Protein AF-A0A7S0SU47-F1 (afdb_monomer_lite)

Structure (mmCIF, N/CA/C/O backbone):
data_AF-A0A7S0SU47-F1
#
_entry.id   AF-A0A7S0SU47-F1
#
loop_
_atom_site.group_PD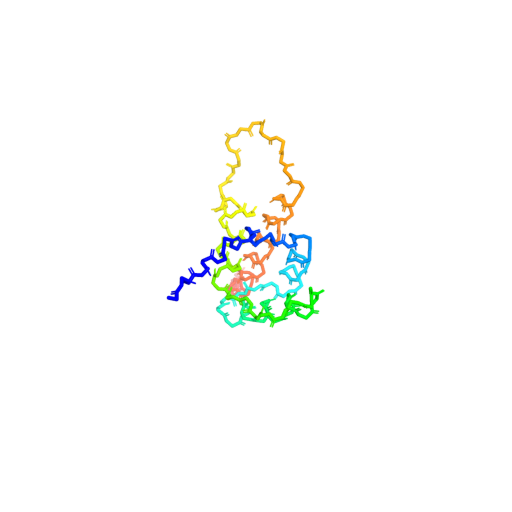B
_atom_site.id
_atom_site.type_symbol
_atom_site.label_atom_id
_atom_site.label_alt_id
_atom_site.label_comp_id
_atom_site.label_asym_id
_atom_site.label_entity_id
_atom_site.label_seq_id
_atom_site.pdbx_PDB_ins_code
_atom_site.Cartn_x
_atom_site.Cartn_y
_atom_site.Cartn_z
_atom_site.occupancy
_atom_site.B_iso_or_equiv
_atom_site.auth_seq_id
_atom_site.auth_comp_id
_atom_site.auth_asym_id
_atom_site.auth_atom_id
_atom_site.pdbx_PDB_model_num
ATOM 1 N N . LYS A 1 1 ? -38.907 -12.616 -1.134 1.00 49.19 1 LYS A N 1
ATOM 2 C CA . LYS A 1 1 ? -37.744 -12.393 -0.238 1.00 49.19 1 LYS A CA 1
ATOM 3 C C . LYS A 1 1 ? -36.784 -11.456 -0.962 1.00 49.19 1 LYS A C 1
ATOM 5 O O . LYS A 1 1 ? -36.087 -11.910 -1.857 1.00 49.19 1 LYS A O 1
ATOM 10 N N . TYR A 1 2 ? -36.834 -10.157 -0.678 1.00 34.78 2 TYR A N 1
ATOM 11 C CA . TYR A 1 2 ? -35.967 -9.182 -1.342 1.00 34.78 2 TYR A CA 1
ATOM 12 C C . TYR A 1 2 ? -34.576 -9.248 -0.710 1.00 34.78 2 TYR A C 1
ATOM 14 O O . TYR A 1 2 ? -34.437 -9.123 0.505 1.00 34.78 2 TYR A O 1
ATOM 22 N N . LYS A 1 3 ? -33.564 -9.534 -1.532 1.00 39.75 3 LYS A N 1
ATOM 23 C CA . LYS A 1 3 ? -32.157 -9.557 -1.137 1.00 39.75 3 LYS A CA 1
ATOM 24 C C . LYS A 1 3 ? -31.718 -8.102 -1.020 1.00 39.75 3 LYS A C 1
ATOM 26 O O . LYS A 1 3 ? -31.592 -7.422 -2.034 1.00 39.75 3 LYS A O 1
ATOM 31 N N . ILE A 1 4 ? -31.564 -7.620 0.209 1.00 43.53 4 ILE A N 1
ATOM 32 C CA . ILE A 1 4 ? -30.944 -6.325 0.482 1.00 43.53 4 ILE A CA 1
ATOM 33 C C . ILE A 1 4 ? -29.506 -6.452 -0.021 1.00 43.53 4 ILE A C 1
ATOM 35 O O . ILE A 1 4 ? -28.679 -7.131 0.580 1.00 43.53 4 ILE A O 1
ATOM 39 N N . ILE A 1 5 ? -29.240 -5.888 -1.193 1.00 46.03 5 ILE A N 1
ATOM 40 C CA . ILE A 1 5 ? -27.885 -5.588 -1.638 1.00 46.03 5 ILE A CA 1
ATOM 41 C C . ILE A 1 5 ? -27.418 -4.479 -0.706 1.00 46.03 5 ILE A C 1
ATOM 43 O O . ILE A 1 5 ? -27.780 -3.319 -0.889 1.00 46.03 5 ILE A O 1
ATOM 47 N N . GLU A 1 6 ? -26.695 -4.857 0.350 1.00 43.69 6 GLU A N 1
ATOM 48 C CA . GLU A 1 6 ? -25.894 -3.916 1.119 1.00 43.69 6 GLU A CA 1
ATOM 49 C C . GLU A 1 6 ? -25.044 -3.147 0.110 1.00 43.69 6 GLU A C 1
ATOM 51 O O . GLU A 1 6 ? -24.107 -3.682 -0.485 1.00 43.69 6 GLU A O 1
ATOM 56 N N . MET A 1 7 ? -25.417 -1.890 -0.124 1.00 41.75 7 MET A N 1
ATOM 57 C CA . MET A 1 7 ? -24.546 -0.894 -0.723 1.00 41.75 7 MET A CA 1
ATOM 58 C C . MET A 1 7 ? -23.403 -0.719 0.270 1.00 41.75 7 MET A C 1
ATOM 60 O O . MET A 1 7 ? -23.456 0.126 1.164 1.00 41.75 7 MET A O 1
ATOM 64 N N . GLY A 1 8 ? -22.429 -1.627 0.184 1.00 39.91 8 GLY A N 1
ATOM 65 C CA . GLY A 1 8 ? -21.270 -1.653 1.047 1.00 39.91 8 GLY A CA 1
ATOM 66 C C . GLY A 1 8 ? -20.645 -0.276 0.989 1.00 39.91 8 GLY A C 1
ATOM 67 O O . GLY A 1 8 ? -20.215 0.158 -0.081 1.00 39.91 8 GLY A O 1
ATOM 68 N N . LYS A 1 9 ? -20.645 0.412 2.138 1.00 44.69 9 LYS A N 1
ATOM 69 C CA . LYS A 1 9 ? -19.785 1.564 2.414 1.00 44.69 9 LYS A CA 1
ATOM 70 C C . LYS A 1 9 ? -18.492 1.340 1.649 1.00 44.69 9 LYS A C 1
ATOM 72 O O . LYS A 1 9 ? -17.843 0.319 1.888 1.00 44.69 9 LYS A O 1
ATOM 77 N N . GLY A 1 10 ? -18.185 2.221 0.691 1.00 44.75 10 GLY A N 1
ATOM 78 C CA . GLY A 1 10 ? -16.954 2.131 -0.086 1.00 44.75 10 GLY A CA 1
ATOM 79 C C . GLY A 1 10 ? -15.832 1.852 0.898 1.00 44.75 10 GLY A C 1
ATOM 80 O O . GLY A 1 10 ? -15.638 2.637 1.822 1.00 44.75 10 GLY A O 1
ATOM 81 N N . ARG A 1 11 ? -15.239 0.658 0.814 1.00 55.78 11 ARG A N 1
ATOM 82 C CA . ARG A 1 11 ? -14.362 0.149 1.866 1.00 55.78 11 ARG A CA 1
ATOM 83 C C . ARG A 1 11 ? -13.114 1.017 1.876 1.00 55.78 11 ARG A C 1
ATOM 85 O O . ARG A 1 11 ? -12.192 0.786 1.099 1.00 55.78 11 ARG A O 1
ATOM 92 N N . THR A 1 12 ? -13.108 2.046 2.712 1.00 67.94 12 THR A N 1
ATOM 93 C CA . THR A 1 12 ? -11.982 2.955 2.854 1.00 67.94 12 THR A CA 1
ATOM 94 C C . THR A 1 12 ? -10.851 2.190 3.524 1.00 67.94 12 THR A C 1
ATOM 96 O O . THR A 1 12 ? -11.022 1.570 4.573 1.00 67.94 12 THR A O 1
ATOM 99 N N . TYR A 1 13 ? -9.700 2.151 2.861 1.00 71.81 13 TYR A N 1
ATOM 100 C CA . TYR A 1 13 ? -8.483 1.630 3.461 1.00 71.81 13 TYR A CA 1
ATOM 101 C C . TYR A 1 13 ? -7.945 2.672 4.434 1.00 71.81 13 TYR A C 1
ATOM 103 O O . TYR A 1 13 ? -7.958 3.867 4.140 1.00 71.81 13 TYR A O 1
ATOM 111 N N . ASN A 1 14 ? -7.464 2.224 5.590 1.00 83.38 14 ASN A N 1
ATOM 112 C CA . ASN A 1 14 ? -6.728 3.089 6.489 1.00 83.38 14 ASN A CA 1
ATOM 113 C C . ASN A 1 14 ? -5.304 3.219 5.938 1.00 83.38 14 ASN A C 1
ATOM 115 O O . ASN A 1 14 ? -4.427 2.406 6.240 1.00 83.38 14 ASN A O 1
ATOM 119 N N . THR A 1 15 ? -5.121 4.198 5.049 1.00 82.38 15 THR A N 1
ATOM 120 C CA . THR A 1 15 ? -3.905 4.389 4.249 1.00 82.38 15 THR A CA 1
ATOM 121 C C . THR A 1 15 ? -2.653 4.421 5.115 1.00 82.38 15 THR A C 1
ATOM 123 O O . THR A 1 15 ? -1.685 3.741 4.801 1.00 82.38 15 THR A O 1
ATOM 126 N N . ASN A 1 16 ? -2.698 5.105 6.259 1.00 85.44 16 ASN A N 1
ATOM 127 C CA . ASN A 1 16 ? -1.575 5.189 7.192 1.00 85.44 16 ASN A CA 1
ATOM 128 C C . ASN A 1 16 ? -1.138 3.818 7.728 1.00 85.44 16 ASN A C 1
ATOM 130 O O . ASN A 1 16 ? 0.046 3.482 7.689 1.00 85.44 16 ASN A O 1
ATOM 134 N N . VAL A 1 17 ? -2.094 3.002 8.183 1.00 87.75 17 VAL A N 1
ATOM 135 C CA . VAL A 1 17 ? -1.820 1.647 8.692 1.00 87.75 17 VAL A CA 1
ATOM 136 C C . VAL A 1 17 ? -1.302 0.753 7.569 1.00 87.75 17 VAL A C 1
ATOM 138 O O . VAL A 1 17 ? -0.317 0.038 7.748 1.00 87.75 17 VAL A O 1
ATOM 141 N N . LEU A 1 18 ? -1.927 0.829 6.391 1.00 86.69 18 LEU A N 1
ATOM 142 C CA . LEU A 1 18 ? -1.530 0.039 5.232 1.00 86.69 18 LEU A CA 1
ATOM 143 C C . LEU A 1 18 ? -0.100 0.370 4.784 1.00 86.69 18 LEU A C 1
ATOM 145 O O . LEU A 1 18 ? 0.702 -0.542 4.595 1.00 86.69 18 LEU A O 1
ATOM 149 N N . LEU A 1 19 ? 0.237 1.657 4.662 1.00 88.75 19 LEU A N 1
ATOM 150 C CA . LEU A 1 19 ? 1.578 2.110 4.292 1.00 88.75 19 LEU A CA 1
ATOM 151 C C . LEU A 1 19 ? 2.624 1.658 5.309 1.00 88.75 19 LEU A C 1
ATOM 153 O O . LEU A 1 19 ? 3.664 1.154 4.903 1.00 88.75 19 LEU A O 1
ATOM 157 N N . ASN A 1 20 ? 2.334 1.758 6.609 1.00 90.81 20 ASN A N 1
ATOM 158 C CA . ASN A 1 20 ? 3.259 1.325 7.658 1.00 90.81 20 ASN A CA 1
ATOM 159 C C . ASN A 1 20 ? 3.565 -0.183 7.586 1.00 90.81 20 ASN A C 1
ATOM 161 O O . ASN A 1 20 ? 4.711 -0.617 7.726 1.00 90.81 20 ASN A O 1
ATOM 165 N N . ILE A 1 21 ? 2.540 -0.997 7.317 1.00 91.06 21 ILE A N 1
ATOM 166 C CA . ILE A 1 21 ? 2.701 -2.446 7.157 1.00 91.06 21 ILE A CA 1
ATOM 167 C C . ILE A 1 21 ? 3.482 -2.759 5.881 1.00 91.06 21 ILE A C 1
ATOM 169 O O . ILE A 1 21 ? 4.398 -3.573 5.925 1.00 91.06 21 ILE A O 1
ATOM 173 N N . ILE A 1 22 ? 3.167 -2.117 4.754 1.00 89.44 22 ILE A N 1
ATOM 174 C CA . ILE A 1 22 ? 3.882 -2.334 3.487 1.00 89.44 22 ILE A CA 1
ATOM 175 C C . ILE A 1 22 ? 5.351 -1.904 3.609 1.00 89.44 22 ILE A C 1
ATOM 177 O O . ILE A 1 22 ? 6.224 -2.622 3.132 1.00 89.44 22 ILE A O 1
ATOM 181 N N . GLU A 1 23 ? 5.635 -0.792 4.288 1.00 89.81 23 GLU A N 1
ATOM 182 C CA . GLU A 1 23 ? 6.994 -0.313 4.575 1.00 89.81 23 GLU A CA 1
ATOM 183 C C . GLU A 1 23 ? 7.788 -1.314 5.427 1.00 89.81 23 GLU A C 1
ATOM 185 O O . GLU A 1 23 ? 8.977 -1.518 5.190 1.00 89.81 23 GLU A O 1
ATOM 190 N N . SER A 1 24 ? 7.124 -1.991 6.368 1.00 88.69 24 SER A N 1
ATOM 191 C CA . SER A 1 24 ? 7.748 -3.007 7.224 1.00 88.69 24 SER A CA 1
ATOM 192 C C . SER A 1 24 ? 7.943 -4.348 6.510 1.00 88.69 24 SER A C 1
ATOM 194 O O . SER A 1 24 ? 8.995 -4.973 6.618 1.00 88.69 24 SER A O 1
ATOM 196 N N . VAL A 1 25 ? 6.922 -4.817 5.784 1.00 88.81 25 VAL A N 1
ATOM 197 C CA . VAL A 1 25 ? 6.919 -6.138 5.130 1.00 88.81 25 VAL A CA 1
ATOM 198 C C . VAL A 1 25 ? 7.707 -6.131 3.827 1.00 88.81 25 VAL A C 1
ATOM 200 O O . VAL A 1 25 ? 8.266 -7.166 3.462 1.00 88.81 25 VAL A O 1
ATOM 203 N N . LYS A 1 26 ? 7.733 -4.987 3.132 1.00 87.38 26 LYS A N 1
ATOM 204 C CA . LYS A 1 26 ? 8.322 -4.802 1.801 1.00 87.38 26 LYS A CA 1
ATOM 205 C C . LYS A 1 26 ? 7.896 -5.915 0.844 1.00 87.38 26 LYS A C 1
ATOM 207 O O . LYS A 1 26 ? 8.703 -6.770 0.477 1.00 87.38 26 LYS A O 1
ATOM 212 N N . PRO A 1 27 ? 6.598 -5.985 0.500 1.00 85.31 27 PRO A N 1
ATOM 213 C CA . PRO A 1 27 ? 6.053 -7.167 -0.135 1.00 85.31 27 PRO A CA 1
ATOM 214 C C . PRO A 1 27 ? 6.582 -7.385 -1.556 1.00 85.31 27 PRO A C 1
ATOM 216 O O . PRO A 1 27 ? 6.227 -6.666 -2.488 1.00 85.31 27 PRO A O 1
ATOM 219 N N . VAL A 1 28 ? 7.374 -8.446 -1.723 1.00 82.25 28 VAL A N 1
ATOM 220 C CA . VAL A 1 28 ? 7.834 -8.961 -3.019 1.00 82.25 28 VAL A CA 1
ATOM 221 C C . VAL A 1 28 ? 7.151 -10.303 -3.290 1.00 82.25 28 VAL A C 1
ATOM 223 O O . VAL A 1 28 ? 7.260 -11.243 -2.504 1.00 82.25 28 VAL A O 1
ATOM 226 N N . GLY A 1 29 ? 6.423 -10.394 -4.405 1.00 82.69 29 GLY A N 1
ATOM 227 C CA . GLY A 1 29 ? 5.673 -11.600 -4.774 1.00 82.69 29 GLY A CA 1
ATOM 228 C C . GLY A 1 29 ? 4.397 -11.837 -3.949 1.00 82.69 29 GLY A C 1
ATOM 229 O O . GLY A 1 29 ? 4.114 -11.156 -2.966 1.00 82.69 29 GLY A O 1
ATOM 230 N N . MET A 1 30 ? 3.586 -12.805 -4.382 1.00 83.56 30 MET A N 1
ATOM 231 C CA . MET A 1 30 ? 2.219 -13.037 -3.882 1.00 83.56 30 MET A CA 1
ATOM 232 C C . MET A 1 30 ? 2.163 -13.400 -2.385 1.00 83.56 30 MET A C 1
ATOM 234 O O . MET A 1 30 ? 1.331 -12.863 -1.657 1.00 83.56 30 MET A O 1
ATOM 238 N N . TYR A 1 31 ? 3.102 -14.219 -1.901 1.00 87.00 31 TYR A N 1
ATOM 239 C CA . TYR A 1 31 ? 3.161 -14.651 -0.497 1.00 87.00 31 TYR A CA 1
ATOM 240 C C . TYR A 1 31 ? 3.317 -13.491 0.490 1.00 87.00 31 TYR A C 1
ATOM 242 O O . TYR A 1 31 ? 2.686 -13.467 1.546 1.00 87.00 31 TYR A O 1
ATOM 250 N N . LYS A 1 32 ? 4.127 -12.485 0.149 1.00 88.06 32 LYS A N 1
ATOM 251 C CA . LYS A 1 32 ? 4.301 -11.323 1.024 1.00 88.06 32 LYS A CA 1
ATOM 252 C C . LYS A 1 32 ? 3.065 -10.429 1.046 1.00 88.06 32 LYS A C 1
ATOM 254 O O . LYS A 1 32 ? 2.758 -9.861 2.088 1.00 88.06 32 LYS A O 1
ATOM 259 N N . TRP A 1 33 ? 2.325 -10.340 -0.059 1.00 89.06 33 TRP A N 1
ATOM 260 C CA . TRP A 1 33 ? 1.045 -9.626 -0.091 1.00 89.06 33 TRP A CA 1
ATOM 261 C C . TRP A 1 33 ? -0.023 -10.306 0.775 1.00 89.06 33 TRP A C 1
ATOM 263 O O . TRP A 1 33 ? -0.788 -9.612 1.443 1.00 89.06 33 TRP A O 1
ATOM 273 N N . GLN A 1 34 ? -0.038 -11.642 0.844 1.00 89.50 34 GLN A N 1
ATOM 274 C CA . GLN A 1 34 ? -0.884 -12.371 1.800 1.00 89.50 34 GLN A CA 1
ATOM 275 C C . GLN A 1 34 ? -0.537 -12.018 3.248 1.00 89.50 34 GLN A C 1
ATOM 277 O O . GLN A 1 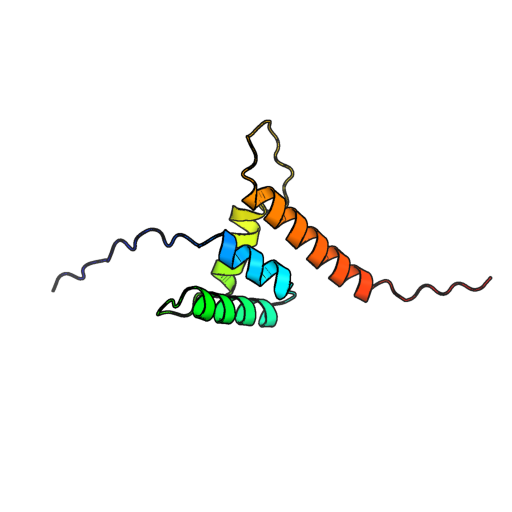34 ? -1.425 -11.798 4.071 1.00 89.50 34 GLN A O 1
ATOM 282 N N . GLU A 1 35 ? 0.754 -11.907 3.554 1.00 90.50 35 GLU A N 1
ATOM 283 C CA . GLU A 1 35 ? 1.197 -11.510 4.886 1.00 90.50 35 GLU A CA 1
ATOM 284 C C . GLU A 1 35 ? 0.834 -10.052 5.223 1.00 90.50 35 GLU A C 1
ATOM 286 O O . GLU A 1 35 ? 0.418 -9.772 6.348 1.00 90.50 35 GLU A O 1
ATOM 291 N N . VAL A 1 36 ? 0.904 -9.131 4.253 1.00 90.38 36 VAL A N 1
ATOM 292 C CA . VAL A 1 36 ? 0.389 -7.757 4.415 1.00 90.38 36 VAL A CA 1
ATOM 293 C C . VAL A 1 36 ? -1.101 -7.773 4.745 1.00 90.38 36 VAL A C 1
ATOM 295 O O . VAL A 1 36 ? -1.514 -7.083 5.673 1.00 90.38 36 VAL A O 1
ATOM 298 N N . ALA A 1 37 ? -1.904 -8.570 4.034 1.00 89.44 37 ALA A N 1
ATOM 299 C CA . ALA A 1 37 ? -3.342 -8.666 4.278 1.00 89.44 37 ALA A CA 1
ATOM 300 C C . ALA A 1 37 ? -3.657 -9.158 5.697 1.00 89.44 37 ALA A C 1
ATOM 302 O O . ALA A 1 37 ? -4.513 -8.583 6.372 1.00 89.44 37 ALA A O 1
ATOM 303 N N . LYS A 1 38 ? -2.920 -10.168 6.170 1.00 89.31 38 LYS A N 1
ATOM 304 C CA . LYS A 1 38 ? -3.058 -10.698 7.530 1.00 89.31 38 LYS A CA 1
ATOM 305 C C . LYS A 1 38 ? -2.677 -9.656 8.585 1.00 89.31 38 LYS A C 1
ATOM 307 O O . LYS A 1 38 ? -3.489 -9.346 9.449 1.00 89.31 38 LYS A O 1
ATOM 312 N N . ARG A 1 39 ? -1.499 -9.032 8.460 1.00 90.38 39 ARG A N 1
ATOM 313 C CA . ARG A 1 39 ? -1.067 -7.975 9.392 1.00 90.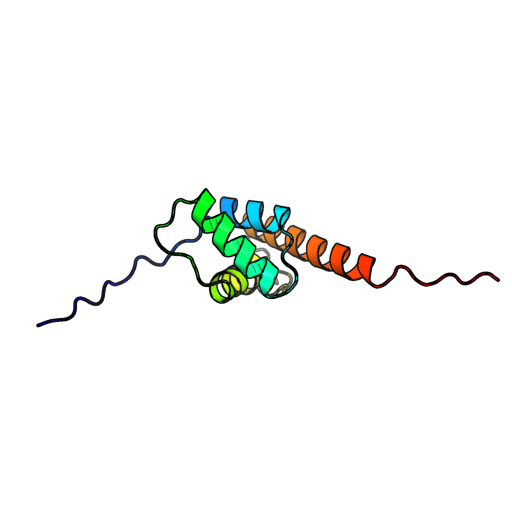38 39 ARG A CA 1
ATOM 314 C C . ARG A 1 39 ? -2.014 -6.781 9.391 1.00 90.38 39 ARG A C 1
ATOM 316 O O . ARG A 1 39 ? -2.245 -6.183 10.435 1.00 90.38 39 ARG A O 1
ATOM 323 N N . TYR A 1 40 ? -2.564 -6.428 8.231 1.00 88.19 40 TYR A N 1
ATOM 324 C CA . TYR A 1 40 ? -3.521 -5.334 8.116 1.00 88.19 40 TYR A CA 1
ATOM 325 C C . TYR A 1 40 ? -4.825 -5.664 8.835 1.00 88.19 40 TYR A C 1
ATOM 327 O O . TYR A 1 40 ? -5.342 -4.822 9.567 1.00 88.19 40 TYR A O 1
ATOM 335 N N . GLN A 1 41 ? -5.323 -6.893 8.688 1.00 87.25 41 GLN A N 1
ATOM 336 C CA . GLN A 1 41 ? -6.474 -7.371 9.445 1.00 87.25 41 GLN A CA 1
ATOM 337 C C . GLN A 1 41 ? -6.218 -7.292 10.956 1.00 87.25 41 GLN A C 1
ATOM 339 O O . GLN A 1 41 ? -7.045 -6.740 11.674 1.00 87.25 41 GLN A O 1
ATOM 344 N N . GLU A 1 42 ? -5.071 -7.788 11.427 1.00 87.31 42 GLU A N 1
ATOM 345 C CA . GLU A 1 42 ? -4.699 -7.768 12.849 1.00 87.31 42 GLU A CA 1
ATOM 346 C C . GLU A 1 42 ? -4.582 -6.333 13.390 1.00 87.31 42 GLU A C 1
ATOM 348 O O . GLU A 1 42 ? -5.104 -6.031 14.458 1.00 87.31 42 GLU A O 1
ATOM 353 N N . ALA A 1 43 ? -3.969 -5.422 12.629 1.00 86.19 43 ALA A N 1
ATOM 354 C CA . ALA A 1 43 ? -3.785 -4.028 13.033 1.00 86.19 43 ALA A CA 1
ATOM 355 C C . ALA A 1 43 ? -5.083 -3.202 13.024 1.00 86.19 43 ALA A C 1
ATOM 357 O O . ALA A 1 43 ? -5.215 -2.251 13.790 1.00 86.19 43 ALA A O 1
ATOM 358 N N . THR A 1 44 ? -6.029 -3.530 12.141 1.00 82.88 44 THR A N 1
ATOM 359 C CA . THR A 1 44 ? -7.314 -2.814 12.013 1.00 82.88 44 THR A CA 1
ATOM 360 C C . THR A 1 44 ? -8.470 -3.517 12.714 1.00 82.88 44 THR A C 1
ATOM 362 O O . THR A 1 44 ? -9.569 -2.970 12.780 1.00 82.88 44 THR A O 1
ATOM 365 N N . ASN A 1 45 ? -8.220 -4.714 13.246 1.00 81.62 45 ASN A N 1
ATOM 366 C CA . ASN A 1 45 ? -9.207 -5.591 13.858 1.00 81.62 45 ASN A CA 1
ATOM 367 C C . ASN A 1 45 ? -10.420 -5.872 12.937 1.00 81.62 45 ASN A C 1
ATOM 369 O O . ASN A 1 45 ? -11.542 -6.070 13.413 1.00 81.62 45 ASN A O 1
ATOM 373 N N . GLU A 1 46 ? -10.208 -5.875 11.612 1.00 76.81 46 GLU A N 1
ATOM 374 C CA . GLU A 1 46 ? -11.254 -6.150 10.619 1.00 76.81 46 GLU A CA 1
ATOM 375 C C . GLU A 1 46 ? -11.746 -7.599 10.749 1.00 76.81 46 GLU A C 1
ATOM 377 O O . GLU A 1 46 ? -10.972 -8.559 10.798 1.00 76.81 46 GLU A O 1
ATOM 382 N N . SER A 1 47 ? -13.066 -7.784 10.730 1.00 72.19 47 SER A N 1
ATOM 383 C CA . SER A 1 47 ? -13.679 -9.111 10.871 1.00 72.19 47 SER A CA 1
ATOM 384 C C . SER A 1 47 ? -13.439 -10.024 9.664 1.00 72.19 47 SER A C 1
ATOM 386 O O . SER A 1 47 ? -13.627 -11.231 9.760 1.00 72.19 47 SER A O 1
ATOM 388 N N . THR A 1 48 ? -13.051 -9.467 8.513 1.00 76.62 48 THR A N 1
ATOM 389 C CA . THR A 1 48 ? -12.836 -10.211 7.264 1.00 76.62 48 THR A CA 1
ATOM 390 C C . THR A 1 48 ? -11.421 -9.987 6.750 1.00 76.62 48 THR A C 1
ATOM 392 O O . THR A 1 48 ? -10.989 -8.844 6.598 1.00 76.62 48 THR A O 1
ATOM 395 N N . LEU A 1 49 ? -10.718 -11.079 6.433 1.00 76.94 49 LEU A N 1
ATOM 396 C CA . LEU A 1 49 ? -9.434 -11.007 5.742 1.00 76.94 49 LEU A CA 1
ATOM 397 C C . LEU A 1 49 ? -9.654 -10.425 4.342 1.00 76.94 49 LEU A C 1
ATOM 399 O O . LEU A 1 49 ? -10.461 -10.929 3.560 1.00 76.94 49 LEU A O 1
ATOM 403 N N . ARG A 1 50 ? -8.944 -9.341 4.038 1.00 78.38 50 ARG A N 1
ATOM 404 C CA . ARG A 1 50 ? -9.012 -8.686 2.730 1.00 78.38 50 ARG A CA 1
ATOM 405 C C . ARG A 1 50 ? -8.250 -9.495 1.687 1.00 78.38 50 ARG A C 1
ATOM 407 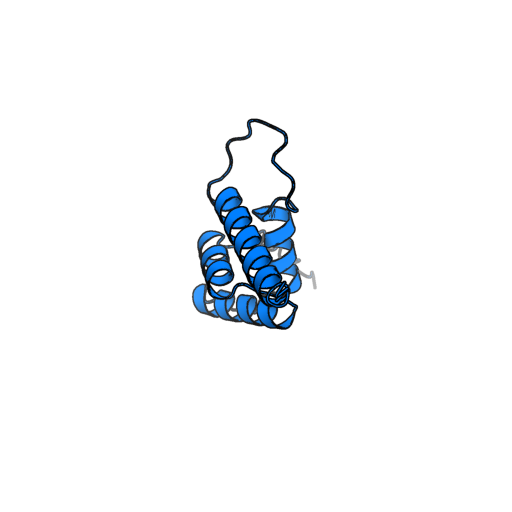O O . ARG A 1 50 ? -7.244 -10.130 1.995 1.00 78.38 50 ARG A O 1
ATOM 414 N N . ASP A 1 51 ? -8.724 -9.426 0.448 1.00 84.25 51 ASP A N 1
ATOM 415 C CA . ASP A 1 51 ? -8.040 -10.053 -0.675 1.00 84.25 51 ASP A CA 1
ATOM 416 C C . ASP A 1 51 ? -6.689 -9.365 -0.913 1.00 84.25 51 ASP A C 1
ATOM 418 O O . ASP A 1 51 ? -6.596 -8.134 -0.992 1.00 84.25 51 ASP A O 1
ATOM 422 N N . HIS A 1 52 ? -5.625 -10.163 -0.993 1.00 85.69 52 HIS A N 1
ATOM 423 C CA . HIS A 1 52 ? -4.274 -9.640 -1.157 1.00 85.69 52 HIS A CA 1
ATOM 424 C C . HIS A 1 52 ? -4.095 -8.919 -2.504 1.00 85.69 52 HIS A C 1
ATOM 426 O O . HIS A 1 52 ? -3.264 -8.018 -2.612 1.00 85.69 52 HIS A O 1
ATOM 432 N N . ASP A 1 53 ? -4.841 -9.320 -3.542 1.00 84.69 53 ASP A N 1
ATOM 433 C CA . ASP A 1 53 ? -4.753 -8.749 -4.883 1.00 84.69 53 ASP A CA 1
ATOM 434 C C . ASP A 1 53 ? -5.452 -7.394 -4.918 1.00 84.69 53 ASP A C 1
ATOM 436 O O . ASP A 1 53 ? -4.922 -6.446 -5.493 1.00 84.69 53 ASP A O 1
ATOM 440 N N . ASP A 1 54 ? -6.571 -7.264 -4.199 1.00 85.25 54 ASP A N 1
ATOM 441 C CA . ASP A 1 54 ? -7.260 -5.984 -4.028 1.00 85.25 54 ASP A CA 1
ATOM 442 C C . ASP A 1 54 ? -6.389 -4.976 -3.265 1.00 85.25 54 ASP A C 1
ATOM 444 O O . ASP A 1 54 ? -6.232 -3.839 -3.709 1.00 85.25 54 ASP A O 1
ATOM 448 N N . ILE A 1 55 ? -5.728 -5.399 -2.177 1.00 86.56 55 ILE A N 1
ATOM 449 C CA . ILE A 1 55 ? -4.777 -4.547 -1.440 1.00 86.56 55 ILE A CA 1
ATOM 450 C C . ILE A 1 55 ? -3.629 -4.101 -2.349 1.00 86.56 55 ILE A C 1
ATOM 452 O O . ILE A 1 55 ? -3.271 -2.920 -2.368 1.00 86.56 55 ILE A O 1
ATOM 456 N N . LYS A 1 56 ? -3.058 -5.031 -3.120 1.00 86.81 56 LYS A N 1
ATOM 457 C CA . LYS A 1 56 ? -1.979 -4.731 -4.062 1.00 86.81 56 LYS A CA 1
ATOM 458 C C . LYS A 1 56 ? -2.438 -3.745 -5.134 1.00 86.81 56 LYS A C 1
ATOM 460 O O . LYS A 1 56 ? -1.737 -2.766 -5.381 1.00 86.81 56 LYS A O 1
ATOM 465 N N . ARG A 1 57 ? -3.600 -3.965 -5.758 1.00 85.06 57 ARG A N 1
ATOM 466 C CA . ARG A 1 57 ? -4.185 -3.039 -6.740 1.00 85.06 57 ARG A CA 1
ATOM 467 C C . ARG A 1 57 ? -4.447 -1.676 -6.124 1.00 85.06 57 ARG A C 1
ATOM 469 O O . ARG A 1 57 ? -4.080 -0.670 -6.716 1.00 85.06 57 ARG A O 1
ATOM 476 N N . HIS A 1 58 ? -4.992 -1.620 -4.913 1.00 84.38 58 HIS A N 1
ATOM 477 C CA . HIS A 1 58 ? -5.206 -0.358 -4.218 1.00 84.38 58 HIS A CA 1
ATOM 478 C C . HIS A 1 58 ? -3.882 0.384 -3.992 1.00 84.38 58 HIS A C 1
ATOM 480 O O . HIS A 1 58 ? -3.755 1.552 -4.351 1.00 8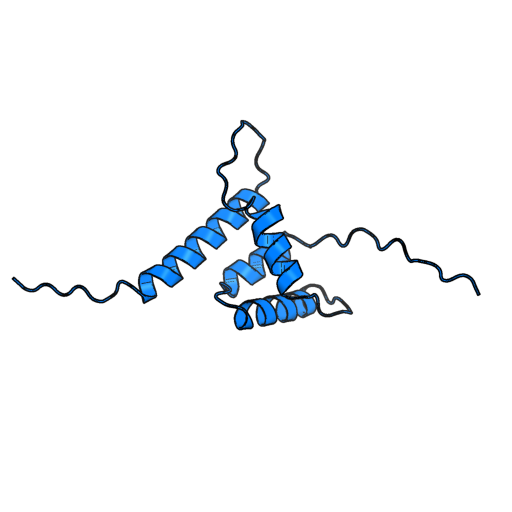4.38 58 HIS A O 1
ATOM 486 N N . PHE A 1 59 ? -2.856 -0.290 -3.476 1.00 84.06 59 PHE A N 1
ATOM 487 C CA . PHE A 1 59 ? -1.550 0.330 -3.272 1.00 84.06 59 PHE A CA 1
ATOM 488 C C . PHE A 1 59 ? -0.916 0.792 -4.591 1.00 84.06 59 PHE A C 1
ATOM 490 O O . PHE A 1 59 ? -0.561 1.958 -4.731 1.00 84.06 59 PHE A O 1
ATOM 497 N N . VAL A 1 60 ? -0.826 -0.080 -5.595 1.00 82.50 60 VAL A N 1
ATOM 498 C CA . VAL A 1 60 ? -0.135 0.231 -6.854 1.00 82.50 60 VAL A CA 1
ATOM 499 C C . VAL A 1 60 ? -0.914 1.237 -7.703 1.00 82.50 60 VAL A C 1
ATOM 501 O O . VAL A 1 60 ? -0.326 2.169 -8.249 1.00 82.50 60 VAL A O 1
ATOM 504 N N . GLU A 1 61 ? -2.229 1.072 -7.836 1.00 80.94 61 GLU A N 1
ATOM 505 C CA . GLU A 1 61 ? -3.046 1.883 -8.740 1.00 80.94 61 GLU A CA 1
ATOM 506 C C . GLU A 1 61 ? -3.538 3.176 -8.090 1.00 80.94 61 GLU A C 1
ATOM 508 O O . GLU A 1 61 ? -3.464 4.222 -8.730 1.00 80.94 61 GLU A O 1
ATOM 513 N N . LYS A 1 62 ? -4.007 3.134 -6.834 1.00 77.62 62 LYS A N 1
ATOM 514 C CA . LYS A 1 62 ? -4.521 4.329 -6.143 1.00 77.62 62 LYS A CA 1
ATOM 515 C C . LYS A 1 62 ? -3.426 5.118 -5.434 1.00 77.62 62 LYS A C 1
ATOM 517 O O . LYS A 1 62 ? -3.400 6.334 -5.582 1.00 77.62 62 LYS A O 1
ATOM 522 N N . LEU A 1 63 ? -2.548 4.463 -4.669 1.00 79.12 63 LEU A N 1
ATOM 523 C CA . LEU A 1 63 ? -1.558 5.170 -3.838 1.00 79.12 63 LEU A CA 1
ATOM 524 C C . LEU A 1 63 ? -0.284 5.515 -4.611 1.00 79.12 63 LEU A C 1
ATOM 526 O O . LEU A 1 63 ? 0.193 6.641 -4.536 1.00 79.12 63 LEU A O 1
ATOM 530 N N . CYS A 1 64 ? 0.248 4.585 -5.401 1.00 76.00 64 CYS A N 1
ATOM 531 C CA . CYS A 1 64 ? 1.430 4.839 -6.224 1.00 76.00 64 CYS A CA 1
ATOM 532 C C . CYS A 1 64 ? 1.099 5.482 -7.578 1.00 76.00 64 CYS A C 1
ATOM 534 O O . CYS A 1 64 ? 2.025 5.734 -8.345 1.00 76.00 64 CYS A O 1
ATOM 536 N N . ASN A 1 65 ? -0.181 5.709 -7.909 1.00 73.19 65 ASN A N 1
ATOM 537 C CA . ASN A 1 65 ? -0.624 6.214 -9.217 1.00 73.19 65 ASN A CA 1
ATOM 538 C C . ASN A 1 65 ? 0.016 5.446 -10.397 1.00 73.19 65 ASN A C 1
ATOM 540 O O . ASN A 1 65 ? 0.531 6.036 -11.346 1.00 73.19 65 ASN A O 1
ATOM 544 N N . ARG A 1 66 ? 0.089 4.110 -10.294 1.00 66.00 66 ARG A N 1
ATOM 545 C CA . ARG A 1 66 ? 0.782 3.218 -11.247 1.00 66.00 66 ARG A CA 1
ATOM 546 C C . ARG A 1 66 ? 2.259 3.568 -11.504 1.00 66.00 66 ARG A C 1
ATOM 548 O O . ARG A 1 66 ? 2.802 3.213 -12.544 1.00 66.00 66 ARG A O 1
ATOM 555 N N . GLY A 1 67 ? 2.914 4.272 -10.582 1.00 58.50 67 GLY A N 1
ATOM 556 C CA . GLY A 1 67 ? 4.285 4.759 -10.754 1.00 58.50 67 GLY A CA 1
ATOM 557 C C . GLY A 1 67 ? 4.415 5.908 -11.760 1.00 58.50 67 GLY A C 1
ATOM 558 O O . GLY A 1 67 ? 5.531 6.279 -12.120 1.00 58.50 67 GLY A O 1
ATOM 559 N N . MET A 1 68 ? 3.304 6.485 -12.229 1.00 58.31 68 MET A N 1
ATOM 560 C CA . MET A 1 68 ? 3.342 7.646 -13.110 1.00 58.31 68 MET A CA 1
ATOM 561 C C . MET A 1 68 ? 3.708 8.892 -12.306 1.00 58.31 68 MET A C 1
ATOM 563 O O . MET A 1 68 ? 3.011 9.255 -11.353 1.00 58.31 68 MET A O 1
ATOM 567 N N . LYS A 1 69 ? 4.768 9.590 -12.741 1.00 55.81 69 LYS A N 1
ATOM 568 C CA . LYS A 1 69 ? 5.067 10.941 -12.253 1.00 55.81 69 LYS A CA 1
ATOM 569 C C . LYS A 1 69 ? 3.816 11.809 -12.444 1.00 55.81 69 LYS A C 1
ATOM 571 O O . LYS A 1 69 ? 3.284 11.850 -13.558 1.00 55.81 69 LYS A O 1
ATOM 576 N N . PRO A 1 70 ? 3.333 12.496 -11.393 1.00 51.34 70 PRO A N 1
ATOM 577 C CA . PRO A 1 70 ? 2.153 13.335 -11.508 1.00 51.34 70 PRO A CA 1
ATOM 578 C C . PRO A 1 70 ? 2.429 14.403 -12.563 1.00 51.34 70 PRO A C 1
ATOM 580 O O . PRO A 1 70 ? 3.327 15.233 -12.422 1.00 51.34 70 PRO A O 1
ATOM 583 N N . THR A 1 71 ? 1.691 14.333 -13.666 1.00 49.06 71 THR A N 1
ATOM 584 C CA . THR A 1 71 ? 1.822 15.279 -14.772 1.00 49.06 71 THR A CA 1
ATOM 585 C C . THR A 1 71 ? 0.915 16.465 -14.451 1.00 49.06 71 THR A C 1
ATOM 587 O O . THR A 1 71 ? -0.182 16.588 -14.980 1.00 49.06 71 THR A O 1
ATOM 590 N N . GLY A 1 72 ? 1.329 17.284 -13.479 1.00 46.78 72 GLY A N 1
ATOM 591 C CA . GLY A 1 72 ? 0.594 18.477 -13.051 1.00 46.78 72 GLY A CA 1
ATOM 592 C C . GLY A 1 72 ? 0.960 18.961 -11.646 1.00 46.78 72 GLY A C 1
ATOM 593 O O . GLY A 1 72 ? 1.326 18.168 -10.780 1.00 46.78 72 GLY A O 1
ATOM 594 N N . LYS A 1 73 ? 0.827 20.278 -11.410 1.00 48.41 73 LYS A N 1
ATOM 595 C CA . LYS A 1 73 ? 0.836 20.915 -10.077 1.00 48.41 73 LYS A CA 1
ATOM 596 C C . LYS A 1 73 ? -0.436 20.528 -9.306 1.00 48.41 73 LYS A C 1
ATOM 598 O O . LYS A 1 73 ? -1.277 21.370 -9.016 1.00 48.41 73 LYS A O 1
ATOM 603 N N . SER A 1 74 ? -0.621 19.251 -9.020 1.00 49.66 74 SER A N 1
ATOM 604 C CA . SER A 1 74 ? -1.646 18.805 -8.083 1.00 49.66 74 SER A CA 1
ATOM 605 C C . SER A 1 74 ? -0.959 18.652 -6.738 1.00 49.66 74 SER A C 1
ATOM 607 O O . SER A 1 74 ? 0.063 17.974 -6.651 1.00 49.66 74 SER A O 1
ATOM 609 N N . THR A 1 75 ? -1.472 19.340 -5.720 1.00 51.81 75 THR A N 1
ATOM 610 C CA . THR A 1 75 ? -1.118 19.168 -4.308 1.00 51.81 75 THR A CA 1
ATOM 611 C C . THR A 1 75 ? -1.052 17.676 -4.012 1.00 51.81 75 THR A C 1
ATOM 613 O O . THR A 1 75 ? 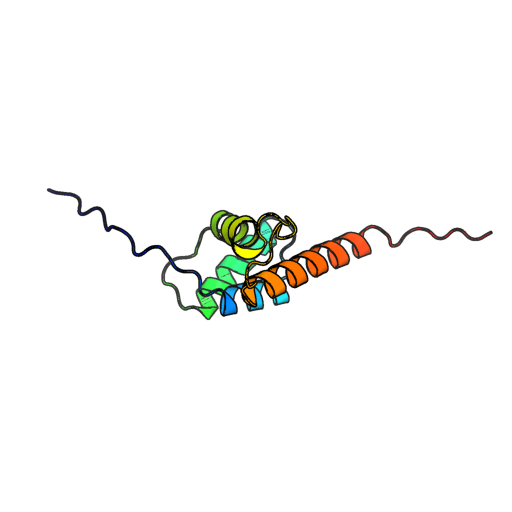-2.078 17.002 -3.940 1.00 51.81 75 THR A O 1
ATOM 616 N N . LYS A 1 76 ? 0.163 17.131 -3.954 1.00 58.12 76 LYS A N 1
ATOM 617 C CA . LYS A 1 76 ? 0.356 15.718 -3.665 1.00 58.12 76 LYS A CA 1
ATOM 618 C C . LYS A 1 76 ? -0.169 15.477 -2.254 1.00 58.12 76 LYS A C 1
ATOM 620 O O . LYS A 1 76 ? 0.187 16.209 -1.335 1.00 58.12 76 LYS A O 1
ATOM 625 N N . SER A 1 77 ? -1.026 14.477 -2.079 1.00 68.19 77 SER A N 1
ATOM 626 C CA . SER A 1 77 ? -1.290 13.960 -0.739 1.00 68.19 77 SER A CA 1
ATOM 627 C C . SER A 1 77 ? 0.003 13.326 -0.229 1.00 68.19 77 SER A C 1
ATOM 629 O O . SER A 1 77 ? 0.618 12.542 -0.954 1.00 68.19 77 SER A O 1
ATOM 631 N N . GLU A 1 78 ? 0.419 13.662 0.991 1.00 76.56 78 GLU A N 1
ATOM 632 C CA . GLU A 1 78 ? 1.630 13.127 1.635 1.00 76.56 78 GLU A CA 1
ATOM 633 C C . GLU A 1 78 ? 1.684 11.587 1.564 1.00 76.56 78 GLU A C 1
ATOM 635 O O . GLU A 1 78 ? 2.732 10.996 1.293 1.00 76.56 78 GLU A O 1
ATOM 640 N N . ASP A 1 79 ? 0.519 10.936 1.659 1.00 76.88 79 ASP A N 1
ATOM 641 C CA . ASP A 1 79 ? 0.347 9.490 1.504 1.00 76.88 79 ASP A CA 1
ATOM 642 C C . ASP A 1 79 ? 0.867 8.943 0.163 1.00 76.88 79 ASP A C 1
ATOM 644 O O . ASP A 1 79 ? 1.467 7.870 0.111 1.00 76.88 79 ASP A O 1
ATOM 648 N N . VAL A 1 80 ? 0.648 9.674 -0.935 1.00 78.75 80 VAL A N 1
ATOM 649 C CA . VAL A 1 80 ? 1.040 9.279 -2.300 1.00 78.75 80 VAL A CA 1
ATOM 650 C C . VAL A 1 80 ? 2.551 9.403 -2.486 1.00 78.75 80 VAL A C 1
ATOM 652 O O . VAL A 1 80 ? 3.168 8.578 -3.167 1.00 78.75 80 VAL A O 1
ATOM 655 N N . GLU A 1 81 ? 3.171 10.415 -1.878 1.00 81.25 81 GLU A N 1
ATOM 656 C CA . GLU A 1 81 ? 4.632 10.561 -1.869 1.00 81.25 81 GLU A CA 1
ATOM 657 C C . GLU A 1 81 ? 5.283 9.449 -1.065 1.00 81.25 81 GLU A C 1
ATOM 659 O O . GLU A 1 81 ? 6.218 8.802 -1.545 1.00 81.25 81 GLU A O 1
ATOM 664 N N . ARG A 1 82 ? 4.726 9.160 0.114 1.00 84.44 82 ARG A N 1
ATOM 665 C CA . ARG A 1 82 ? 5.197 8.071 0.962 1.00 84.44 82 ARG A CA 1
ATOM 666 C C . ARG A 1 82 ? 5.056 6.717 0.268 1.00 84.44 82 ARG A C 1
ATOM 668 O O . ARG A 1 82 ? 6.008 5.942 0.253 1.00 84.44 82 ARG A O 1
ATOM 675 N N . ALA A 1 83 ? 3.918 6.445 -0.372 1.00 84.06 83 ALA A N 1
ATOM 676 C CA . ALA A 1 83 ? 3.692 5.206 -1.116 1.00 84.06 83 ALA A CA 1
ATOM 677 C C . ALA A 1 83 ? 4.712 5.001 -2.247 1.00 84.06 83 ALA A C 1
ATOM 679 O O . ALA A 1 83 ? 5.260 3.908 -2.399 1.00 84.06 83 ALA A O 1
ATOM 680 N N . GLN A 1 84 ? 4.998 6.047 -3.030 1.00 83.69 84 GLN A N 1
ATOM 681 C CA . GLN A 1 84 ? 6.011 5.995 -4.090 1.00 83.69 84 GLN A CA 1
ATOM 682 C C . GLN A 1 84 ? 7.418 5.768 -3.534 1.00 83.69 84 GLN A C 1
ATOM 684 O O . GLN A 1 84 ? 8.161 4.960 -4.089 1.00 83.69 84 GLN A O 1
ATOM 689 N N . ALA A 1 85 ? 7.775 6.433 -2.432 1.00 86.12 85 ALA A N 1
ATOM 690 C CA . ALA A 1 85 ? 9.063 6.233 -1.776 1.00 86.12 85 ALA A CA 1
ATOM 691 C C . ALA A 1 85 ? 9.221 4.791 -1.268 1.00 86.12 85 ALA A C 1
ATOM 693 O O . ALA A 1 85 ? 10.254 4.167 -1.503 1.00 86.12 85 ALA A O 1
ATOM 694 N N . ILE A 1 86 ? 8.183 4.228 -0.638 1.00 87.62 86 ILE A N 1
ATOM 695 C CA . ILE A 1 86 ? 8.172 2.828 -0.192 1.00 87.62 86 ILE A CA 1
ATOM 696 C C . ILE A 1 86 ? 8.339 1.884 -1.387 1.00 87.62 86 ILE A C 1
ATOM 698 O O . ILE A 1 86 ? 9.197 1.007 -1.352 1.00 87.62 86 ILE A O 1
ATOM 702 N N . GLN A 1 87 ? 7.578 2.087 -2.466 1.00 84.69 87 GLN A N 1
ATOM 703 C CA . GLN A 1 87 ? 7.689 1.275 -3.680 1.00 84.69 87 GLN A CA 1
ATOM 704 C C . GLN A 1 87 ? 9.101 1.338 -4.282 1.00 84.69 87 GLN A C 1
ATOM 706 O O . GLN A 1 87 ? 9.667 0.305 -4.630 1.00 84.69 87 GLN A O 1
ATOM 711 N N . ALA A 1 88 ? 9.700 2.530 -4.362 1.00 84.19 88 ALA A N 1
ATOM 712 C CA . ALA A 1 88 ? 11.065 2.702 -4.849 1.00 84.19 88 ALA A CA 1
ATOM 713 C C . ALA A 1 88 ? 12.081 1.946 -3.979 1.00 84.19 88 ALA A C 1
ATOM 715 O O . ALA A 1 88 ? 12.955 1.273 -4.519 1.00 84.19 88 ALA A O 1
ATOM 716 N N . ARG A 1 89 ? 11.930 1.984 -2.647 1.00 85.50 89 ARG A N 1
ATOM 717 C CA . ARG A 1 89 ? 12.783 1.220 -1.721 1.00 85.50 89 ARG A CA 1
ATOM 718 C C . ARG A 1 89 ? 12.613 -0.287 -1.891 1.00 85.50 89 ARG A C 1
ATOM 720 O O . ARG A 1 89 ? 13.613 -0.992 -1.931 1.00 85.50 89 ARG A O 1
ATOM 727 N N . ILE A 1 90 ? 11.380 -0.774 -2.053 1.00 85.38 90 ILE A N 1
ATOM 728 C CA . ILE A 1 90 ? 11.107 -2.196 -2.320 1.00 85.38 90 ILE A CA 1
ATOM 729 C C . ILE A 1 90 ? 11.792 -2.633 -3.619 1.00 85.38 90 ILE A C 1
ATOM 731 O O . ILE A 1 90 ? 12.463 -3.663 -3.632 1.00 85.38 90 ILE A O 1
ATOM 735 N N . LEU A 1 91 ? 11.665 -1.849 -4.697 1.00 82.19 91 LEU A N 1
ATOM 736 C CA . LEU A 1 91 ? 12.333 -2.137 -5.969 1.00 82.19 91 LEU A CA 1
ATOM 737 C C . LEU A 1 91 ? 13.856 -2.114 -5.827 1.00 82.19 91 LEU A C 1
ATOM 739 O O . LEU A 1 91 ? 14.507 -3.019 -6.338 1.00 82.19 91 LEU A O 1
ATOM 743 N N . GLN A 1 92 ? 14.407 -1.120 -5.126 1.00 80.25 92 GLN A N 1
ATOM 744 C CA . GLN A 1 92 ? 15.846 -0.967 -4.932 1.00 80.25 92 GLN A CA 1
ATOM 745 C C . GLN A 1 92 ? 16.436 -2.124 -4.113 1.00 80.25 92 GLN A C 1
ATOM 747 O O . GLN A 1 92 ? 17.445 -2.700 -4.511 1.00 80.25 92 GLN A O 1
ATOM 752 N N . GLU A 1 93 ? 15.809 -2.510 -2.999 1.00 77.75 93 GLU A N 1
ATOM 753 C CA . GLU A 1 93 ? 16.255 -3.655 -2.191 1.00 77.75 93 GLU A CA 1
ATOM 754 C C . GLU A 1 93 ? 16.123 -4.972 -2.961 1.00 77.75 93 GLU A C 1
ATOM 756 O O . GLU A 1 93 ? 17.022 -5.812 -2.914 1.00 77.75 93 GLU A O 1
ATOM 761 N N . ASN A 1 94 ? 15.052 -5.126 -3.744 1.00 74.00 94 ASN A N 1
ATOM 762 C CA . ASN A 1 94 ? 14.885 -6.284 -4.614 1.00 74.00 94 ASN A CA 1
ATOM 763 C C . ASN A 1 94 ? 15.920 -6.320 -5.757 1.00 74.00 94 ASN A C 1
ATOM 765 O O . ASN A 1 94 ? 16.366 -7.400 -6.133 1.00 74.00 94 ASN A O 1
ATOM 769 N N . SER A 1 95 ? 16.331 -5.168 -6.302 1.00 66.25 95 SER A N 1
ATOM 770 C CA . SER A 1 95 ? 17.364 -5.097 -7.345 1.00 66.25 95 SER A CA 1
ATOM 771 C C . SER A 1 95 ? 18.783 -5.279 -6.799 1.00 66.25 95 SER A C 1
ATOM 773 O O . SER A 1 95 ? 19.608 -5.899 -7.463 1.00 66.25 95 SER A O 1
ATOM 775 N N . ILE A 1 96 ? 19.071 -4.793 -5.585 1.00 59.00 96 ILE A N 1
ATOM 776 C CA . ILE A 1 96 ? 20.386 -4.952 -4.935 1.00 59.00 96 ILE A CA 1
ATOM 777 C C . ILE A 1 96 ? 20.667 -6.429 -4.628 1.00 59.00 96 ILE A C 1
ATOM 779 O O . ILE A 1 96 ? 21.799 -6.874 -4.780 1.00 59.00 96 ILE A O 1
ATOM 783 N N . GLY A 1 97 ? 19.640 -7.222 -4.304 1.00 51.84 97 GLY A N 1
ATOM 784 C CA . GLY A 1 97 ? 19.774 -8.677 -4.170 1.00 51.84 97 GLY A CA 1
ATOM 785 C C . GLY A 1 97 ? 20.105 -9.420 -5.475 1.00 51.84 97 GLY A C 1
ATOM 786 O O . GLY A 1 97 ? 20.437 -10.599 -5.419 1.00 51.84 97 GLY A O 1
ATOM 787 N N . GLN A 1 98 ? 20.021 -8.756 -6.636 1.00 47.91 98 GLN A N 1
ATOM 788 C CA . GLN A 1 98 ? 20.256 -9.353 -7.958 1.00 47.91 98 GLN A CA 1
ATOM 789 C C . GLN A 1 98 ? 21.535 -8.837 -8.652 1.00 47.91 98 GLN A C 1
ATOM 791 O O . GLN A 1 98 ? 22.006 -9.472 -9.588 1.00 47.91 98 GLN A O 1
ATOM 796 N N . TYR A 1 99 ? 22.125 -7.733 -8.178 1.00 48.72 99 TYR A N 1
ATOM 797 C CA . TYR A 1 99 ? 23.324 -7.089 -8.747 1.00 48.72 99 TYR A CA 1
ATOM 798 C C . TYR A 1 99 ? 24.513 -7.086 -7.765 1.00 48.72 99 TYR A C 1
ATOM 800 O O . TYR A 1 99 ? 25.225 -6.097 -7.618 1.00 48.72 99 TYR A O 1
ATOM 808 N N . GLY A 1 100 ? 24.723 -8.203 -7.067 1.00 46.12 100 GLY A N 1
ATOM 809 C CA . GLY A 1 100 ? 25.870 -8.437 -6.180 1.00 46.12 100 GLY A CA 1
ATOM 810 C C . GLY A 1 100 ? 26.929 -9.370 -6.773 1.00 46.12 100 GLY A C 1
ATOM 811 O O . GLY A 1 100 ? 27.574 -10.102 -6.032 1.00 46.12 100 GLY A O 1
ATOM 812 N N . SER A 1 101 ? 27.070 -9.425 -8.098 1.00 47.97 101 SER A N 1
ATOM 813 C CA . SER A 1 101 ? 28.105 -10.230 -8.756 1.00 47.97 101 SER A CA 1
ATOM 814 C C . SER A 1 101 ? 28.621 -9.492 -9.977 1.00 47.97 101 SER A C 1
ATOM 816 O O . SER A 1 101 ? 28.219 -9.766 -11.102 1.00 47.97 101 SER A O 1
ATOM 818 N N . GLN A 1 102 ? 29.498 -8.524 -9.745 1.00 45.44 102 GLN A N 1
ATOM 819 C CA . GLN A 1 102 ? 30.436 -8.139 -10.782 1.00 45.44 102 GLN A CA 1
ATOM 820 C C . GLN A 1 102 ? 31.781 -7.806 -10.138 1.00 45.44 102 GLN A C 1
ATOM 822 O O . GLN A 1 102 ? 32.238 -6.669 -10.172 1.00 45.44 102 GLN A O 1
ATOM 827 N N . ASP A 1 103 ? 32.401 -8.825 -9.538 1.00 50.19 103 ASP A N 1
ATOM 828 C CA . ASP A 1 103 ? 33.858 -8.901 -9.472 1.00 50.19 103 ASP A CA 1
ATOM 829 C C . ASP A 1 103 ? 34.376 -8.866 -10.916 1.00 50.19 103 ASP A C 1
ATOM 831 O O . ASP A 1 103 ? 34.140 -9.782 -11.705 1.00 50.19 103 ASP A O 1
ATOM 835 N N . ASN A 1 104 ? 35.004 -7.760 -11.299 1.00 50.78 104 ASN A N 1
ATOM 836 C CA . ASN A 1 104 ? 36.030 -7.775 -12.333 1.00 50.78 104 ASN A CA 1
ATOM 837 C C . ASN A 1 104 ? 37.300 -7.279 -11.645 1.00 50.78 104 ASN A C 1
ATOM 839 O O . ASN A 1 104 ? 37.494 -6.074 -11.495 1.00 50.78 104 ASN A O 1
ATOM 843 N N . ASP A 1 105 ? 38.090 -8.235 -11.161 1.00 47.31 105 ASP A N 1
ATOM 844 C CA . ASP A 1 105 ? 39.540 -8.100 -11.071 1.00 47.31 105 ASP A CA 1
ATOM 845 C C . ASP A 1 105 ? 40.084 -7.889 -12.497 1.00 47.31 105 ASP A C 1
ATOM 847 O O . ASP A 1 105 ? 39.894 -8.754 -13.358 1.00 47.31 105 ASP A O 1
ATOM 851 N N . ASP A 1 106 ? 40.738 -6.750 -12.728 1.00 51.06 106 ASP A N 1
ATOM 852 C CA . ASP A 1 106 ? 41.839 -6.571 -13.691 1.00 51.06 106 ASP A CA 1
ATOM 853 C C . ASP A 1 106 ? 42.878 -5.620 -13.076 1.00 51.06 106 ASP A C 1
ATOM 855 O O . ASP A 1 106 ? 42.499 -4.476 -12.719 1.00 51.06 106 ASP A O 1
#

Radius of gyration: 17.75 Å; chains: 1; bounding box: 80×36×29 Å

pLDDT: mean 72.64, std 16.84, range [34.78, 91.06]

Foldseek 3Di:
DDDPPPPPDPPDQPLVLLLVLCLVLLDDDDVSLQVSQVSSCVVVVDPDRDDSVVSVCCLCCVQCVVVDDPPDPDPDDPSSVSSVVSNVVSVVVVVVVVPPDDDDDD

Sequence (106 aa):
KYKIIEMGKGRTYNTNVLLNIIESVKPVGMYKWQEVAKRYQEATNESTLRDHDDIKRHFVEKLCNRGMKPTGKSTKSEDVERAQAIQARILQENSIGQYGSQDNDD

Secondary structure (DSSP, 8-state):
--------------HHHHHHHHHHH---HHHHHHHHHHHHHHHHT-SSPPPHHHHHHIIIIIISGGG----S-----HHHHHHHHHHHHHHHHHHHTT--------

Organism: NCBI:txid96789

InterPro domains:
  IPR049203 Domain of unknown function DUF6818 [PF20681] (27-104)